Protein AF-A0AAJ2E901-F1 (afdb_monomer_lite)

Secondary structure (DSSP, 8-state):
--------PPP-TT-EEEEE-STT--GGGSEEEEEEEEEETTEEEEEEEETTS-EEEES---B-TTS-EEEE-----

Sequence (77 aa):
MIRSKYKRTALRIGLRVGVVSGPGQFPEDRPGRIVEKDVNRWGTHWQVEMADGSEEWISALETTEMGIGWYAIEEST

pLDDT: mean 77.73, std 17.5, range [33.56, 96.44]

Foldseek 3Di:
DQPPPQDQDDDDFQFKKFFAADQPRDRPPKIWTFHDWDQDPVGIWTWTQIPVRDIDIDRGADADPRRGGMGTDDDDD

Structure (mmCIF, N/CA/C/O backbone):
data_AF-A0AAJ2E901-F1
#
_entry.id   AF-A0AAJ2E901-F1
#
loop_
_atom_site.group_PDB
_atom_site.id
_atom_site.type_symbol
_atom_site.label_atom_id
_atom_site.label_alt_id
_atom_site.label_comp_id
_atom_site.label_asym_id
_atom_site.label_entity_id
_atom_site.label_seq_id
_atom_site.pdbx_PDB_ins_code
_atom_site.Cartn_x
_atom_site.Cartn_y
_atom_site.Cartn_z
_atom_site.occupancy
_atom_site.B_iso_or_equiv
_atom_site.auth_seq_id
_atom_site.auth_comp_id
_atom_site.auth_asym_id
_atom_site.auth_atom_id
_atom_site.pdbx_PDB_model_num
ATOM 1 N N . MET A 1 1 ? 14.969 -17.068 -11.238 1.00 33.56 1 MET A N 1
ATOM 2 C CA . MET A 1 1 ? 14.471 -17.696 -9.993 1.00 33.56 1 MET A CA 1
ATOM 3 C C . MET A 1 1 ? 13.535 -16.695 -9.322 1.00 33.56 1 MET A C 1
ATOM 5 O O . MET A 1 1 ? 13.991 -15.862 -8.552 1.00 33.56 1 MET A O 1
ATOM 9 N N . ILE A 1 2 ? 12.257 -16.685 -9.711 1.00 36.44 2 ILE A N 1
ATOM 10 C CA . ILE A 1 2 ? 11.268 -15.724 -9.198 1.00 36.44 2 ILE A CA 1
ATOM 11 C C . ILE A 1 2 ? 10.924 -16.163 -7.773 1.00 36.44 2 ILE A C 1
ATOM 13 O O . ILE A 1 2 ? 10.372 -17.243 -7.563 1.00 36.44 2 ILE A O 1
ATOM 17 N N . ARG A 1 3 ? 11.363 -15.382 -6.780 1.00 38.81 3 ARG A N 1
ATOM 18 C CA . ARG A 1 3 ? 11.151 -15.673 -5.360 1.00 38.81 3 ARG A CA 1
ATOM 19 C C . ARG A 1 3 ? 9.651 -15.720 -5.079 1.00 38.81 3 ARG A C 1
ATOM 21 O O . ARG A 1 3 ? 8.982 -14.696 -5.031 1.00 38.81 3 ARG A O 1
ATOM 28 N N . SER A 1 4 ? 9.165 -16.930 -4.831 1.00 35.03 4 SER A N 1
ATOM 29 C CA . SER A 1 4 ? 7.826 -17.280 -4.351 1.00 35.03 4 SER A CA 1
ATOM 30 C C . SER A 1 4 ? 7.593 -16.801 -2.899 1.00 35.03 4 SER A C 1
ATOM 32 O O . SER A 1 4 ? 7.248 -17.586 -2.022 1.00 35.03 4 SER A O 1
ATOM 34 N N . LYS A 1 5 ? 7.879 -15.523 -2.601 1.00 41.66 5 LYS A N 1
ATOM 35 C CA . LYS A 1 5 ? 7.940 -14.987 -1.226 1.00 41.66 5 LYS A CA 1
ATOM 36 C C . LYS A 1 5 ? 6.914 -13.897 -0.913 1.00 41.66 5 LYS A C 1
ATOM 38 O O . LYS A 1 5 ? 6.927 -13.369 0.191 1.00 41.66 5 LYS A O 1
ATOM 43 N N . TYR A 1 6 ? 6.002 -13.593 -1.829 1.00 49.91 6 TYR A N 1
ATOM 44 C CA . TYR A 1 6 ? 4.855 -12.746 -1.519 1.00 49.91 6 TYR A CA 1
ATOM 45 C C . TYR A 1 6 ? 3.697 -13.673 -1.171 1.00 49.91 6 TYR A C 1
ATOM 47 O O . TYR A 1 6 ? 2.934 -14.097 -2.041 1.00 49.91 6 TYR A O 1
ATOM 55 N N . LYS A 1 7 ? 3.602 -14.068 0.108 1.00 46.62 7 LYS A N 1
ATOM 56 C CA . LYS A 1 7 ? 2.349 -14.636 0.616 1.00 46.62 7 LYS A CA 1
ATOM 57 C C . LYS A 1 7 ? 1.237 -13.682 0.191 1.00 46.62 7 LYS A C 1
ATOM 59 O O . LYS A 1 7 ? 1.401 -12.468 0.277 1.00 46.62 7 LYS A O 1
ATOM 64 N N . ARG A 1 8 ? 0.126 -14.235 -0.290 1.00 54.34 8 ARG A N 1
ATOM 65 C CA . ARG A 1 8 ? -1.079 -13.483 -0.644 1.00 54.34 8 ARG A CA 1
ATOM 66 C C . ARG A 1 8 ? -1.668 -12.908 0.649 1.00 54.34 8 ARG A C 1
ATOM 68 O O . ARG A 1 8 ? -2.594 -13.472 1.222 1.00 54.34 8 ARG A O 1
ATOM 75 N N . THR A 1 9 ? -1.045 -11.861 1.180 1.00 66.81 9 THR A N 1
ATOM 76 C CA . THR A 1 9 ? -1.485 -11.173 2.387 1.00 66.81 9 THR A CA 1
ATOM 77 C C . THR A 1 9 ? -2.791 -10.486 2.046 1.00 66.81 9 THR A C 1
ATOM 79 O O . THR A 1 9 ? -2.857 -9.695 1.107 1.00 66.81 9 THR A O 1
ATOM 82 N N . ALA A 1 10 ? -3.848 -10.829 2.777 1.00 78.06 10 ALA A N 1
ATOM 83 C CA . ALA A 1 10 ? -5.130 -10.173 2.604 1.00 78.06 10 ALA A CA 1
ATOM 84 C C . ALA A 1 10 ? -4.986 -8.690 2.970 1.00 78.06 10 ALA A C 1
ATOM 86 O O . ALA A 1 10 ? -4.528 -8.358 4.067 1.00 78.06 10 ALA A O 1
ATOM 87 N N . LEU A 1 11 ? -5.381 -7.814 2.047 1.00 84.38 11 LEU A N 1
ATOM 88 C CA . LEU A 1 11 ? -5.482 -6.384 2.308 1.00 84.38 11 LEU A 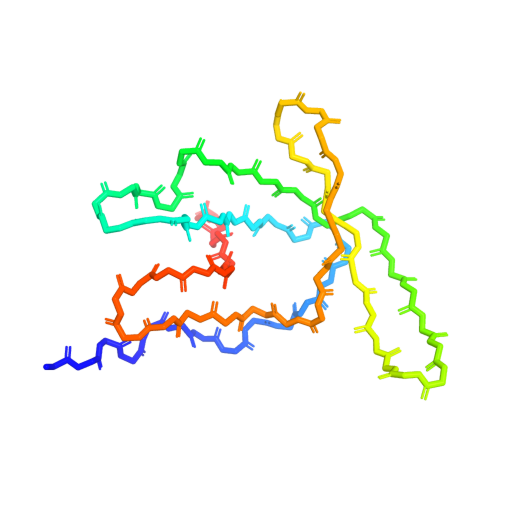CA 1
ATOM 89 C C . LEU A 1 11 ? -6.470 -6.141 3.455 1.00 84.38 11 LEU A C 1
ATOM 91 O O . LEU A 1 11 ? -7.551 -6.735 3.499 1.00 84.38 11 LEU A O 1
ATOM 95 N N . ARG A 1 12 ? -6.069 -5.296 4.405 1.00 89.50 12 ARG A N 1
ATOM 96 C CA . ARG A 1 12 ? -6.869 -4.915 5.573 1.00 89.50 12 ARG A CA 1
ATOM 97 C C . ARG A 1 12 ? -6.443 -3.546 6.084 1.00 89.50 12 ARG A C 1
ATOM 99 O O . ARG A 1 12 ? -5.269 -3.197 5.977 1.00 89.50 12 ARG A O 1
ATOM 106 N N . ILE A 1 13 ? -7.376 -2.822 6.698 1.00 92.19 13 ILE A N 1
ATOM 107 C CA . ILE A 1 13 ?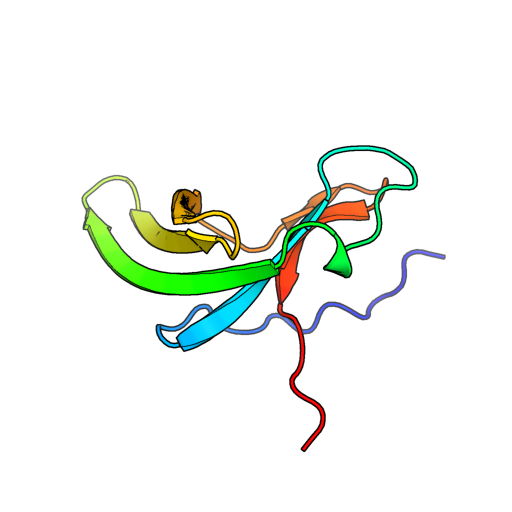 -7.070 -1.581 7.419 1.00 92.19 13 ILE A CA 1
ATOM 108 C C . ILE A 1 13 ? -6.016 -1.877 8.492 1.00 92.19 13 ILE A C 1
ATOM 110 O O . ILE A 1 13 ? -6.045 -2.920 9.150 1.00 92.19 13 ILE A O 1
ATOM 114 N N . GLY A 1 14 ? -5.048 -0.977 8.614 1.00 91.00 14 GLY A N 1
ATOM 115 C CA . GLY A 1 14 ? -3.896 -1.103 9.491 1.00 91.00 14 GLY A CA 1
ATOM 116 C C . GLY A 1 14 ? -2.734 -1.902 8.902 1.00 91.00 14 GLY A C 1
ATOM 117 O O . GLY A 1 14 ? -1.672 -1.913 9.515 1.00 91.00 14 GLY A O 1
ATOM 118 N N . LEU A 1 15 ? -2.871 -2.548 7.739 1.00 89.00 15 LEU A N 1
ATOM 119 C CA . LEU A 1 15 ? -1.746 -3.235 7.098 1.00 89.00 15 LEU A CA 1
ATOM 120 C C . LEU A 1 15 ? -0.674 -2.222 6.677 1.00 89.00 15 LEU A C 1
ATOM 122 O O . LEU A 1 15 ? -0.987 -1.237 6.007 1.00 89.00 15 LEU A O 1
ATOM 126 N N . ARG A 1 16 ? 0.586 -2.486 7.041 1.00 88.88 16 ARG A N 1
ATOM 127 C CA . ARG A 1 16 ? 1.729 -1.743 6.504 1.00 88.88 16 ARG A CA 1
ATOM 128 C C . ARG A 1 16 ? 2.078 -2.256 5.121 1.00 88.88 16 ARG A C 1
ATOM 130 O O . ARG A 1 16 ? 2.192 -3.461 4.889 1.00 88.88 16 ARG A O 1
ATOM 137 N N . VAL A 1 17 ? 2.259 -1.314 4.219 1.00 87.69 17 VAL A N 1
ATOM 138 C CA . VAL A 1 17 ? 2.619 -1.560 2.831 1.00 87.69 17 VAL A CA 1
ATOM 139 C C . VAL A 1 17 ? 3.793 -0.669 2.472 1.00 87.69 17 VAL A C 1
ATOM 141 O O . VAL A 1 17 ? 4.067 0.316 3.156 1.00 87.69 17 VAL A O 1
ATOM 144 N N . GLY A 1 18 ? 4.476 -0.996 1.393 1.00 87.19 18 GLY A N 1
ATOM 145 C CA . GLY A 1 18 ? 5.300 -0.012 0.715 1.00 87.19 18 GLY A CA 1
ATOM 146 C C . GLY A 1 18 ? 5.149 -0.128 -0.785 1.00 87.19 18 GLY A C 1
ATOM 147 O O . GLY A 1 18 ? 4.510 -1.056 -1.298 1.00 87.19 18 GLY A O 1
ATOM 148 N N . VAL A 1 19 ? 5.750 0.835 -1.471 1.00 85.56 19 VAL A N 1
ATOM 149 C CA . VAL A 1 19 ? 5.719 0.937 -2.925 1.00 85.56 19 VAL A CA 1
ATOM 150 C C . VAL A 1 19 ? 7.129 1.107 -3.469 1.00 85.56 19 VAL A C 1
ATOM 152 O O . VAL A 1 19 ? 7.913 1.914 -2.978 1.00 85.56 19 VAL A O 1
ATOM 155 N N . VAL A 1 20 ? 7.448 0.340 -4.507 1.00 84.06 20 VAL A N 1
ATOM 156 C CA . VAL A 1 20 ? 8.670 0.506 -5.299 1.00 84.06 20 VAL A CA 1
ATOM 157 C C . VAL A 1 20 ? 8.267 1.071 -6.649 1.00 84.06 20 VAL A C 1
ATOM 159 O O . VAL A 1 20 ? 7.479 0.440 -7.350 1.00 84.06 20 VAL A O 1
ATOM 162 N N . SER A 1 21 ? 8.798 2.237 -7.026 1.00 77.81 21 SER A N 1
ATOM 163 C CA . SER A 1 21 ? 8.444 2.909 -8.289 1.00 77.81 21 SER A CA 1
ATOM 164 C C . SER A 1 21 ? 9.508 2.800 -9.387 1.00 77.81 21 SER A C 1
ATOM 166 O O . SER A 1 21 ? 9.250 3.181 -10.527 1.00 77.81 21 SER A O 1
ATOM 168 N N . GLY A 1 22 ? 10.679 2.224 -9.097 1.00 70.56 22 GLY A N 1
ATOM 169 C CA . GLY A 1 22 ? 11.729 2.036 -10.094 1.00 70.56 22 GLY A CA 1
ATOM 170 C C . GLY A 1 22 ? 12.767 0.969 -9.732 1.00 70.56 22 GLY A C 1
ATOM 171 O O . GLY A 1 22 ? 12.845 0.539 -8.580 1.00 70.56 22 GLY A O 1
ATOM 172 N N . PRO A 1 23 ? 13.583 0.531 -10.709 1.00 65.31 23 PRO A N 1
ATOM 173 C CA . PRO A 1 23 ? 14.639 -0.450 -10.484 1.00 65.31 23 PRO A CA 1
ATOM 174 C C . PRO A 1 23 ? 15.644 0.059 -9.443 1.00 65.31 23 PRO A C 1
ATOM 176 O O . PRO A 1 23 ? 16.200 1.144 -9.595 1.00 65.31 23 PRO A O 1
ATOM 179 N N . GLY A 1 24 ? 15.889 -0.728 -8.395 1.00 63.50 24 GLY A N 1
ATOM 180 C CA . GLY A 1 24 ? 16.853 -0.392 -7.341 1.00 63.50 24 GLY A CA 1
ATOM 181 C C . GLY A 1 24 ? 16.337 0.540 -6.239 1.00 63.50 24 GLY A C 1
ATOM 182 O O . GLY A 1 24 ? 17.074 0.764 -5.285 1.00 63.50 24 GLY A O 1
ATOM 183 N N . GLN A 1 25 ? 15.097 1.035 -6.322 1.00 63.78 25 GLN A N 1
ATOM 184 C CA . GLN A 1 25 ? 14.422 1.632 -5.164 1.00 63.78 25 GLN A CA 1
ATOM 185 C C . GLN A 1 25 ? 14.000 0.503 -4.229 1.00 63.78 25 GLN A C 1
ATOM 187 O O . GLN A 1 25 ? 13.392 -0.474 -4.682 1.00 63.78 25 GLN A O 1
ATOM 192 N N . PHE A 1 26 ? 14.375 0.578 -2.953 1.00 57.62 26 PHE A N 1
ATOM 193 C CA . PHE A 1 26 ? 14.021 -0.488 -2.031 1.00 57.62 26 PHE A CA 1
ATOM 194 C C . PHE A 1 26 ? 12.585 -0.289 -1.536 1.00 57.62 26 PHE A C 1
ATOM 196 O 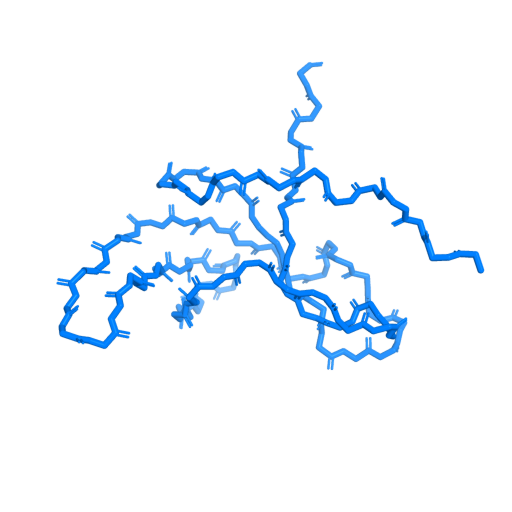O . PHE A 1 26 ? 12.136 0.842 -1.363 1.00 57.62 26 PHE A O 1
ATOM 203 N N . PRO A 1 27 ? 11.860 -1.388 -1.271 1.00 56.66 27 PRO A N 1
ATOM 204 C CA . PRO A 1 27 ? 10.539 -1.380 -0.656 1.00 56.66 2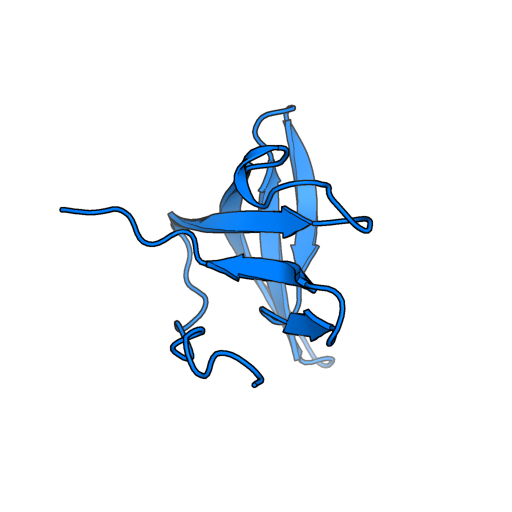7 PRO A CA 1
ATOM 205 C C . PRO A 1 27 ? 10.369 -0.359 0.491 1.00 56.66 27 PRO A C 1
ATOM 207 O O . PRO A 1 27 ? 9.331 0.300 0.593 1.00 56.66 27 PRO A O 1
ATOM 210 N N . GLU A 1 28 ? 11.384 -0.220 1.336 1.00 57.94 28 GLU A N 1
ATOM 211 C CA . GLU A 1 28 ? 11.356 0.582 2.560 1.00 57.94 28 GLU A CA 1
ATOM 212 C C . GLU A 1 28 ? 11.445 2.100 2.327 1.00 57.94 28 GLU A C 1
ATOM 214 O O . GLU A 1 28 ? 11.224 2.857 3.269 1.00 57.94 28 GLU A O 1
ATOM 219 N N . ASP A 1 29 ? 11.709 2.559 1.098 1.00 63.22 29 ASP A N 1
ATOM 220 C CA . ASP A 1 29 ? 11.911 3.986 0.807 1.00 63.22 29 ASP A CA 1
ATOM 221 C C . ASP A 1 29 ? 10.598 4.790 0.833 1.00 63.22 29 ASP A C 1
ATOM 223 O O . ASP A 1 29 ? 10.612 6.001 1.058 1.00 63.22 29 ASP A O 1
ATOM 227 N N . ARG A 1 30 ? 9.448 4.131 0.626 1.00 78.38 30 ARG A N 1
ATOM 228 C CA . ARG A 1 30 ? 8.113 4.754 0.693 1.00 78.38 30 ARG A CA 1
ATOM 229 C C . ARG A 1 30 ? 7.114 3.857 1.434 1.00 78.38 30 ARG A C 1
ATOM 231 O O . ARG A 1 30 ? 6.286 3.198 0.797 1.00 78.38 30 ARG A O 1
ATOM 238 N N . PRO A 1 31 ? 7.189 3.788 2.776 1.00 87.69 31 PRO A N 1
ATOM 239 C CA . PRO A 1 31 ? 6.248 3.021 3.573 1.00 87.69 31 PRO A CA 1
ATOM 240 C C . PRO A 1 31 ? 4.932 3.787 3.753 1.00 87.69 31 PRO A C 1
ATOM 242 O O . PRO A 1 31 ? 4.911 5.014 3.857 1.00 87.69 31 PRO A O 1
ATOM 245 N N . GLY A 1 32 ? 3.841 3.038 3.865 1.00 91.12 32 GLY A N 1
ATOM 246 C CA . GLY A 1 32 ? 2.513 3.555 4.161 1.00 91.12 32 GLY A CA 1
ATOM 247 C C . GLY A 1 32 ? 1.675 2.563 4.961 1.00 91.12 32 GLY A C 1
ATOM 248 O O . GLY A 1 32 ? 2.099 1.439 5.266 1.00 91.12 32 GLY A O 1
ATOM 249 N N . ARG A 1 33 ? 0.468 2.984 5.331 1.00 93.38 33 ARG A N 1
ATOM 250 C CA . ARG A 1 33 ? -0.502 2.158 6.049 1.00 93.38 33 ARG A CA 1
ATOM 251 C C . ARG A 1 33 ? -1.873 2.296 5.413 1.00 93.38 33 ARG A C 1
ATOM 253 O O . ARG A 1 33 ? -2.296 3.388 5.062 1.00 93.38 33 ARG A O 1
ATOM 260 N N . ILE A 1 34 ? -2.577 1.176 5.293 1.00 94.06 34 ILE A N 1
ATOM 261 C CA . ILE A 1 34 ? -3.960 1.196 4.821 1.00 94.06 34 ILE A CA 1
ATOM 262 C C . ILE A 1 34 ? -4.842 1.811 5.901 1.00 94.06 34 ILE A C 1
ATOM 264 O O . ILE A 1 34 ? -4.891 1.289 7.017 1.00 94.06 34 ILE A O 1
ATOM 268 N N . VAL A 1 35 ? -5.552 2.878 5.557 1.00 96.44 35 VAL A N 1
ATOM 269 C CA . VAL A 1 35 ? -6.416 3.628 6.480 1.00 96.44 35 VAL A CA 1
ATOM 270 C C . VAL A 1 35 ? -7.893 3.476 6.144 1.00 96.44 35 VAL A C 1
ATOM 272 O O . VAL A 1 35 ? -8.717 3.397 7.053 1.00 96.44 35 VAL A O 1
ATOM 275 N N . GLU A 1 36 ? -8.224 3.309 4.863 1.00 95.94 36 GLU A N 1
ATOM 276 C CA . GLU A 1 36 ? -9.607 3.229 4.396 1.00 95.94 36 GLU A CA 1
ATOM 277 C C . GLU A 1 36 ? -9.818 2.075 3.407 1.00 95.94 36 GLU A C 1
ATOM 279 O O . GLU A 1 36 ? -8.891 1.609 2.736 1.00 95.94 36 GLU A O 1
ATOM 284 N N . LYS A 1 37 ? -11.066 1.605 3.332 1.00 94.75 37 LYS A N 1
ATOM 285 C CA . LYS A 1 37 ? -11.553 0.650 2.338 1.00 94.75 37 LYS A CA 1
ATOM 286 C C . LYS A 1 37 ? -12.810 1.207 1.674 1.00 94.75 37 LYS A C 1
ATOM 288 O O . LYS A 1 37 ? -13.826 1.357 2.348 1.00 94.75 37 LYS A O 1
ATOM 293 N N . ASP A 1 38 ? -12.766 1.370 0.358 1.00 95.75 38 ASP A N 1
ATOM 294 C CA . ASP A 1 38 ? -13.931 1.671 -0.473 1.00 95.75 38 ASP A CA 1
ATOM 295 C C . ASP A 1 38 ? -14.346 0.430 -1.277 1.00 95.75 38 ASP A C 1
ATOM 297 O O . ASP A 1 38 ? -13.514 -0.302 -1.821 1.00 95.75 38 ASP A O 1
ATOM 301 N N . VAL A 1 39 ? -15.649 0.168 -1.344 1.00 94.19 39 VAL A N 1
ATOM 302 C CA . VAL A 1 39 ? -16.216 -0.902 -2.170 1.00 94.19 39 VAL A CA 1
ATOM 303 C C . VAL A 1 39 ? -17.288 -0.295 -3.050 1.00 94.19 39 VAL A C 1
ATOM 305 O O . VAL A 1 39 ? -18.344 0.123 -2.579 1.00 94.19 39 VAL A O 1
ATOM 308 N N . ASN A 1 40 ? -17.032 -0.312 -4.349 1.00 91.56 40 ASN A N 1
ATOM 309 C CA . ASN A 1 40 ? -17.900 0.291 -5.342 1.00 91.56 40 ASN A CA 1
ATOM 310 C C . ASN A 1 40 ? -18.134 -0.685 -6.508 1.00 91.56 40 ASN A C 1
ATOM 312 O O . ASN A 1 40 ? -17.700 -1.839 -6.492 1.00 91.56 40 ASN A O 1
ATOM 316 N N . ARG A 1 41 ? -18.845 -0.234 -7.547 1.00 93.44 41 ARG A N 1
ATOM 317 C CA . ARG A 1 41 ? -19.180 -1.084 -8.705 1.00 93.44 41 ARG A CA 1
ATOM 318 C C . ARG A 1 41 ? -17.968 -1.560 -9.519 1.00 93.44 41 ARG A C 1
ATOM 320 O O . ARG A 1 41 ? -18.128 -2.449 -10.348 1.00 93.44 41 ARG A O 1
ATOM 327 N N . TRP A 1 42 ? -16.800 -0.948 -9.335 1.00 88.00 42 TRP A N 1
ATOM 328 C CA . TRP A 1 42 ? -15.560 -1.270 -10.045 1.00 88.00 42 TRP A CA 1
ATOM 329 C C . TRP A 1 42 ? -14.647 -2.209 -9.255 1.00 88.00 42 TRP A C 1
ATOM 331 O O . TRP A 1 42 ? -13.727 -2.784 -9.833 1.00 88.00 42 TRP A O 1
ATOM 341 N N . GLY A 1 43 ? -14.921 -2.417 -7.966 1.00 89.62 43 GLY A N 1
ATOM 342 C CA . GLY A 1 43 ? -14.186 -3.356 -7.134 1.00 89.62 43 GLY A CA 1
ATOM 343 C C . GLY A 1 43 ? -13.996 -2.863 -5.707 1.00 89.62 43 GLY A C 1
ATOM 344 O O . GLY A 1 43 ? -14.759 -2.052 -5.185 1.00 89.62 43 GLY A O 1
ATOM 345 N N . THR A 1 44 ? -12.975 -3.413 -5.056 1.00 90.25 44 THR A N 1
ATOM 346 C CA . THR A 1 44 ? -12.513 -2.962 -3.742 1.00 90.25 44 THR A CA 1
ATOM 347 C C . THR A 1 44 ? -11.245 -2.143 -3.920 1.00 90.25 44 THR A C 1
ATOM 349 O O . THR A 1 44 ? -10.290 -2.617 -4.534 1.00 90.25 44 THR A O 1
ATOM 352 N N . HIS A 1 45 ? -11.237 -0.952 -3.341 1.00 91.94 45 HIS A N 1
ATOM 353 C CA . HIS A 1 45 ? -10.106 -0.043 -3.311 1.00 91.94 45 HIS A CA 1
ATOM 354 C C . HIS A 1 45 ? -9.721 0.235 -1.858 1.00 91.94 45 HIS A C 1
ATOM 356 O O . HIS A 1 45 ? -10.554 0.194 -0.954 1.00 91.94 45 HIS A O 1
ATOM 362 N N . TRP A 1 46 ? -8.444 0.488 -1.628 1.00 94.56 46 TRP A N 1
ATOM 363 C CA . TRP A 1 46 ? -7.870 0.697 -0.309 1.00 94.56 46 TRP A CA 1
ATOM 364 C C . TRP A 1 46 ? -7.039 1.966 -0.339 1.00 94.56 46 TRP A C 1
ATOM 366 O O . TRP A 1 46 ? -6.179 2.100 -1.207 1.00 94.56 46 TRP A O 1
ATOM 376 N N . GLN A 1 47 ? -7.288 2.877 0.592 1.00 95.94 47 GLN A N 1
ATOM 377 C CA . GLN A 1 47 ? -6.500 4.096 0.711 1.00 95.94 47 GLN A CA 1
ATOM 378 C C . GLN A 1 47 ? -5.294 3.825 1.596 1.00 95.94 47 GLN A C 1
ATOM 380 O O . GLN A 1 47 ? -5.421 3.256 2.686 1.00 95.94 47 GLN A O 1
ATOM 385 N N . VAL A 1 48 ? -4.130 4.235 1.118 1.00 94.31 48 VAL A N 1
ATOM 386 C CA . VAL A 1 48 ? -2.858 4.157 1.816 1.00 94.31 48 VAL A CA 1
ATOM 387 C C . VAL A 1 48 ? -2.440 5.566 2.189 1.00 94.31 48 VAL A C 1
ATOM 389 O O . VAL A 1 48 ? -2.271 6.405 1.310 1.00 94.31 48 VAL A O 1
ATOM 392 N N . GLU A 1 49 ? -2.242 5.801 3.479 1.00 95.44 49 GLU A N 1
ATOM 393 C CA . GLU A 1 49 ? -1.562 6.991 3.977 1.00 95.44 49 GLU A CA 1
ATOM 394 C C . GLU A 1 49 ? -0.060 6.694 4.033 1.00 95.44 49 GLU A C 1
ATOM 396 O O . GLU A 1 49 ? 0.389 5.749 4.695 1.00 95.44 49 GLU A O 1
ATOM 401 N N . MET A 1 50 ? 0.714 7.461 3.279 1.00 91.00 50 MET A N 1
ATOM 402 C CA . MET A 1 50 ? 2.160 7.335 3.161 1.00 91.00 50 MET A CA 1
ATOM 403 C C . MET A 1 50 ? 2.857 8.102 4.289 1.00 91.00 50 MET A C 1
ATOM 405 O O . MET A 1 50 ? 2.314 9.046 4.856 1.00 91.00 50 MET A O 1
ATOM 409 N N . ALA A 1 51 ? 4.098 7.735 4.610 1.00 88.19 51 ALA A N 1
ATOM 410 C CA . ALA A 1 51 ? 4.861 8.404 5.669 1.00 88.19 51 ALA A CA 1
ATOM 411 C C . ALA A 1 51 ? 5.166 9.891 5.387 1.00 88.19 51 ALA A C 1
ATOM 413 O O . ALA A 1 51 ? 5.436 10.644 6.320 1.00 88.19 51 ALA A O 1
ATOM 414 N N . ASP A 1 52 ? 5.128 10.312 4.120 1.00 86.69 52 ASP A N 1
ATOM 415 C CA . ASP A 1 52 ? 5.246 11.715 3.702 1.00 86.69 52 ASP A CA 1
ATOM 416 C C . ASP A 1 52 ? 3.915 12.492 3.797 1.00 86.69 52 ASP A C 1
ATOM 418 O O . ASP A 1 52 ? 3.867 13.673 3.451 1.00 86.69 52 ASP A O 1
ATOM 422 N N . GLY A 1 53 ? 2.846 11.847 4.279 1.00 88.56 53 GLY A N 1
ATOM 423 C CA . GLY A 1 53 ? 1.498 12.404 4.388 1.00 88.56 53 GLY A CA 1
ATOM 424 C C . GLY A 1 53 ? 0.701 12.388 3.081 1.00 88.56 53 GLY A C 1
ATOM 425 O O . GLY A 1 53 ? -0.422 12.886 3.060 1.00 88.56 53 GLY A O 1
ATOM 426 N N . SER A 1 54 ? 1.254 11.852 1.986 1.00 90.50 54 SER A N 1
ATOM 427 C CA . SER A 1 54 ? 0.493 11.645 0.752 1.00 90.50 54 SER A CA 1
ATOM 428 C C . SER A 1 54 ? -0.481 10.473 0.883 1.00 90.50 54 SER A C 1
ATOM 430 O O . SER A 1 54 ? -0.269 9.544 1.662 1.00 90.50 54 SER A O 1
ATOM 432 N N . GLU A 1 55 ? -1.559 10.513 0.102 1.00 93.88 55 GLU A N 1
ATOM 433 C CA . GLU A 1 55 ? -2.578 9.468 0.082 1.00 93.88 55 GLU A CA 1
ATOM 434 C C . GLU A 1 55 ? -2.681 8.853 -1.314 1.00 93.88 55 GLU A C 1
ATOM 436 O O . GLU A 1 55 ? -2.775 9.566 -2.316 1.00 93.88 55 GLU A O 1
ATOM 441 N N . GLU A 1 56 ? -2.695 7.522 -1.386 1.00 92.56 56 GLU A N 1
ATOM 442 C CA . GLU A 1 56 ? -2.790 6.781 -2.646 1.00 92.56 56 GLU A CA 1
ATOM 443 C C . GLU A 1 56 ? -3.840 5.660 -2.550 1.00 92.56 56 GLU A C 1
ATOM 445 O O . GLU A 1 56 ? -3.954 4.981 -1.532 1.00 92.56 56 GLU A O 1
ATOM 450 N N . TRP A 1 57 ? -4.616 5.439 -3.618 1.00 92.75 57 TRP A N 1
ATOM 451 C CA . TRP A 1 57 ? -5.610 4.359 -3.685 1.00 92.75 57 TRP A CA 1
ATOM 452 C C . TRP A 1 57 ? -5.068 3.147 -4.443 1.00 92.75 57 TRP A C 1
ATOM 454 O O . TRP A 1 57 ? -4.621 3.269 -5.583 1.00 92.75 57 TRP A O 1
ATOM 464 N N . ILE A 1 58 ? -5.185 1.958 -3.848 1.00 90.12 58 ILE A N 1
ATOM 465 C CA . ILE A 1 58 ? -4.743 0.688 -4.438 1.00 90.12 58 ILE A CA 1
ATOM 466 C C . ILE A 1 58 ? -5.878 -0.331 -4.495 1.00 90.12 58 ILE A C 1
ATOM 468 O O . ILE A 1 58 ? -6.721 -0.403 -3.605 1.00 90.12 58 ILE A O 1
ATOM 472 N N . SER A 1 59 ? -5.900 -1.164 -5.530 1.00 87.12 59 SER A N 1
ATOM 473 C CA . SER A 1 59 ? -6.845 -2.286 -5.650 1.00 87.12 59 SER A CA 1
ATOM 474 C C . SER A 1 59 ? -6.240 -3.622 -5.210 1.00 87.12 59 SER A C 1
ATOM 476 O O . SER A 1 59 ? -6.965 -4.527 -4.796 1.00 87.12 59 SER A O 1
ATOM 478 N N . ALA A 1 60 ? -4.915 -3.759 -5.291 1.00 82.06 60 ALA A N 1
ATOM 479 C CA . ALA A 1 60 ? -4.194 -4.992 -5.004 1.00 82.06 60 ALA A CA 1
ATOM 480 C C . ALA A 1 60 ? -2.732 -4.717 -4.616 1.00 82.06 60 ALA A C 1
ATOM 482 O O . ALA A 1 60 ? -2.186 -3.651 -4.896 1.00 82.06 60 ALA A O 1
ATOM 483 N N . LEU A 1 61 ? -2.102 -5.713 -3.987 1.00 81.69 61 LEU A N 1
ATOM 484 C CA . LEU A 1 61 ? -0.647 -5.789 -3.870 1.00 81.69 61 LEU A CA 1
ATOM 485 C C . LEU A 1 61 ? -0.125 -6.544 -5.088 1.00 81.69 61 LEU A C 1
ATOM 487 O O . LEU A 1 61 ? -0.417 -7.732 -5.244 1.00 81.69 61 LEU A O 1
ATOM 491 N N . GLU A 1 62 ? 0.624 -5.861 -5.941 1.00 77.00 62 GLU A N 1
ATOM 492 C CA . GLU A 1 62 ? 1.188 -6.427 -7.160 1.00 77.00 62 GLU A CA 1
ATOM 493 C C . GLU A 1 62 ? 2.625 -5.958 -7.315 1.00 77.00 62 GLU A C 1
ATOM 495 O O . GLU A 1 62 ? 2.923 -4.783 -7.113 1.00 77.00 62 GLU A O 1
ATOM 500 N N . THR A 1 63 ? 3.506 -6.876 -7.702 1.00 69.38 63 THR A N 1
ATOM 501 C CA . THR A 1 63 ? 4.874 -6.557 -8.095 1.00 69.38 63 THR A CA 1
ATOM 502 C C . THR A 1 63 ? 5.125 -7.070 -9.505 1.00 69.38 63 THR A C 1
ATOM 504 O O . THR A 1 63 ? 4.730 -8.175 -9.876 1.00 69.38 63 THR A O 1
ATOM 507 N N . THR A 1 64 ? 5.775 -6.246 -10.316 1.00 69.44 64 THR A N 1
ATOM 508 C CA . THR A 1 64 ? 6.281 -6.648 -11.631 1.00 69.44 64 THR A CA 1
ATOM 509 C C . THR A 1 64 ? 7.483 -7.583 -11.474 1.00 69.44 64 THR A C 1
ATOM 511 O O . THR A 1 64 ? 8.083 -7.670 -10.400 1.00 69.44 64 THR A O 1
ATOM 514 N N . GLU A 1 65 ? 7.913 -8.236 -12.559 1.00 68.69 65 GLU A N 1
ATOM 515 C CA . GLU A 1 65 ? 9.154 -9.033 -12.567 1.00 68.69 65 GLU A CA 1
ATOM 516 C C . GLU A 1 65 ? 10.394 -8.223 -12.149 1.00 68.69 65 GLU A C 1
ATOM 518 O O . GLU A 1 65 ? 11.370 -8.785 -11.656 1.00 68.69 65 GLU A O 1
ATOM 523 N N . MET A 1 66 ? 10.334 -6.895 -12.299 1.00 67.69 66 MET A N 1
ATOM 524 C CA . MET A 1 66 ? 11.379 -5.956 -11.890 1.00 67.69 66 MET A CA 1
ATOM 525 C C . MET A 1 66 ? 11.283 -5.536 -10.412 1.00 67.69 66 MET A C 1
ATOM 527 O O . MET A 1 66 ? 12.089 -4.728 -9.960 1.00 67.69 66 MET A O 1
ATOM 531 N N . GLY A 1 67 ? 10.309 -6.054 -9.656 1.00 70.38 67 GLY A N 1
ATOM 532 C CA . GLY A 1 67 ? 10.088 -5.709 -8.248 1.00 70.38 67 GLY A CA 1
ATOM 533 C C . GLY A 1 67 ? 9.386 -4.367 -8.022 1.00 70.38 67 GLY A C 1
ATOM 534 O O . GLY A 1 67 ? 9.355 -3.891 -6.895 1.00 70.38 67 GLY A O 1
ATOM 535 N N . ILE A 1 68 ? 8.824 -3.765 -9.074 1.00 78.75 68 ILE A N 1
ATOM 536 C CA . ILE A 1 68 ? 8.089 -2.491 -9.018 1.00 78.75 68 ILE A CA 1
ATOM 537 C C . ILE A 1 68 ? 6.633 -2.774 -8.658 1.00 78.75 68 ILE A C 1
ATOM 539 O O . ILE A 1 68 ? 6.026 -3.644 -9.283 1.00 78.75 68 ILE A O 1
ATOM 543 N N . GLY A 1 69 ? 6.080 -2.028 -7.706 1.00 83.38 69 GLY A N 1
ATOM 544 C CA . GLY A 1 69 ? 4.680 -2.094 -7.301 1.00 83.38 69 GLY A CA 1
ATOM 545 C C . GLY A 1 69 ? 4.484 -2.133 -5.784 1.00 83.38 69 GLY A C 1
ATOM 546 O O . GLY A 1 69 ? 5.373 -1.749 -5.021 1.00 83.38 69 GLY A O 1
ATOM 547 N N . TRP A 1 70 ? 3.301 -2.574 -5.362 1.00 86.06 70 TRP A N 1
ATOM 548 C CA . TRP A 1 70 ? 2.848 -2.571 -3.972 1.00 86.06 70 TRP A CA 1
ATOM 549 C C . TRP A 1 70 ? 3.040 -3.928 -3.312 1.00 86.06 70 TRP A C 1
ATOM 551 O O . TRP A 1 70 ? 2.712 -4.970 -3.881 1.00 86.06 70 TRP A O 1
ATOM 561 N N . TYR A 1 71 ? 3.509 -3.928 -2.070 1.00 83.56 71 TYR A N 1
ATOM 562 C CA . TYR A 1 71 ? 3.741 -5.160 -1.325 1.00 83.56 71 TYR A CA 1
ATOM 563 C C . TYR A 1 71 ? 3.490 -4.946 0.175 1.00 83.56 71 TYR A C 1
ATOM 565 O O . TYR A 1 71 ? 3.545 -3.828 0.690 1.00 83.56 71 TYR A O 1
ATOM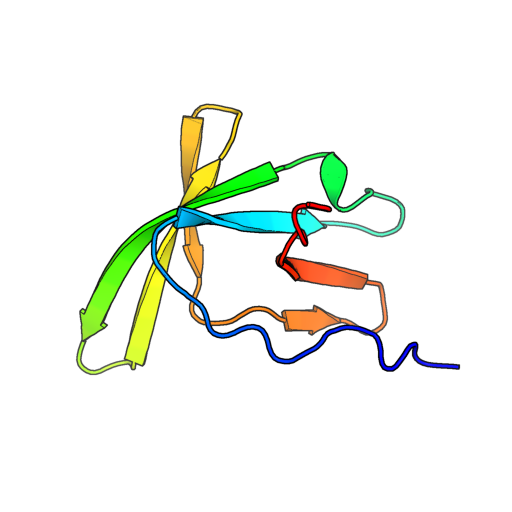 573 N N . ALA A 1 72 ? 3.178 -6.032 0.882 1.00 85.00 72 ALA A N 1
ATOM 574 C CA . ALA A 1 72 ? 2.990 -6.004 2.329 1.00 85.00 72 ALA A CA 1
ATOM 575 C C . ALA A 1 72 ? 4.347 -6.004 3.042 1.00 85.00 72 ALA A C 1
ATOM 577 O O . ALA A 1 72 ? 5.215 -6.818 2.720 1.00 85.00 72 ALA A O 1
ATOM 578 N N . ILE A 1 73 ? 4.497 -5.143 4.047 1.00 83.69 73 ILE A N 1
ATOM 579 C CA . ILE A 1 73 ? 5.630 -5.170 4.972 1.00 83.69 73 ILE A CA 1
ATOM 580 C C . ILE A 1 73 ? 5.206 -6.063 6.146 1.00 83.69 73 ILE A C 1
ATOM 582 O O . ILE A 1 73 ? 4.329 -5.684 6.925 1.00 83.69 73 ILE A O 1
ATOM 586 N N . GLU A 1 74 ? 5.759 -7.278 6.246 1.00 69.50 74 GLU A N 1
ATOM 587 C CA . GLU A 1 74 ? 5.546 -8.130 7.426 1.00 69.50 74 GLU A CA 1
ATOM 588 C C . GLU A 1 74 ? 6.192 -7.447 8.641 1.00 69.50 74 GLU A C 1
ATOM 590 O O . GLU A 1 74 ? 7.402 -7.231 8.668 1.00 69.50 74 GLU A O 1
ATOM 595 N N . GLU A 1 75 ? 5.391 -7.090 9.648 1.00 56.56 75 GLU A N 1
ATOM 596 C CA . GLU A 1 75 ? 5.938 -6.676 10.940 1.00 56.56 75 GLU A CA 1
ATOM 597 C C . GLU A 1 75 ? 6.443 -7.937 11.648 1.00 56.56 75 GLU A C 1
ATOM 599 O O . GLU A 1 75 ? 5.650 -8.767 12.099 1.00 56.56 75 GLU A O 1
ATOM 604 N N . SER A 1 76 ? 7.767 -8.116 11.685 1.00 47.34 76 SER A N 1
ATOM 605 C CA . SER A 1 76 ? 8.412 -9.119 12.533 1.00 47.34 76 SER A CA 1
ATOM 606 C C . SER A 1 76 ? 7.937 -8.900 13.968 1.00 47.34 76 SER A C 1
ATOM 608 O O . SER A 1 76 ? 8.192 -7.843 14.543 1.00 47.34 76 SER A 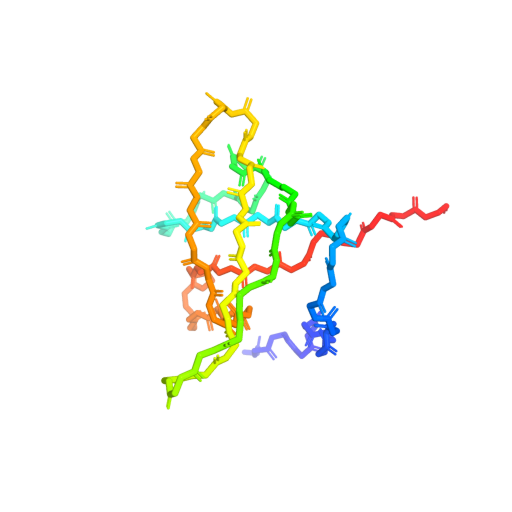O 1
ATOM 610 N N . THR A 1 77 ? 7.185 -9.865 14.494 1.00 39.88 77 THR A N 1
ATOM 611 C CA . THR A 1 77 ? 6.769 -9.903 15.903 1.00 39.88 77 THR A CA 1
ATOM 612 C C . THR A 1 77 ? 7.958 -10.234 16.792 1.00 39.88 77 THR A C 1
ATOM 614 O O . THR A 1 77 ? 8.787 -11.066 16.355 1.00 39.88 77 THR A O 1
#

Radius of gyration: 12.49 Å; chains: 1; bounding box: 36×30×28 Å